Protein AF-A0A3D6B3W9-F1 (afdb_monomer_lite)

Se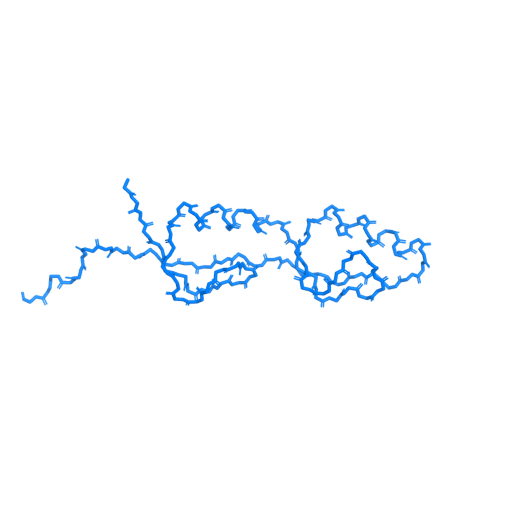quence (96 aa):
MMRKVEILNSGDTEFLQEELVDKMKFMDVNDAIFGKYYIEDAADSQKYEAGNIIGARELRSENESLERQGLKPMVAREARPATAKLVLQGITRAAL

Radius of gyration: 18.67 Å; chains: 1; bounding box: 36×25×63 Å

Foldseek 3Di:
DWWWWAFCFAFLFPDDHRDTGTPVVLVVRLVVLAQWKAFCFQFPDPPDHHGDIGHPVVLVVSQVVCVVVVTDRTDIGRGDRIDIGTDPDPCPDPDD

pLDDT: mean 81.23, std 10.26, range [44.94, 89.94]

Structure (mmCIF, N/CA/C/O backbone):
data_AF-A0A3D6B3W9-F1
#
_entry.id   AF-A0A3D6B3W9-F1
#
loop_
_atom_site.group_PDB
_atom_site.id
_atom_site.type_symbol
_atom_site.label_atom_id
_atom_site.label_alt_id
_atom_site.label_comp_id
_atom_site.label_asym_id
_atom_site.label_entity_id
_atom_site.label_seq_id
_atom_site.pdbx_PDB_ins_code
_atom_site.Cartn_x
_atom_site.Cartn_y
_atom_site.Cartn_z
_atom_site.occupancy
_atom_site.B_iso_or_equiv
_atom_site.auth_seq_id
_atom_site.auth_comp_id
_atom_site.auth_asym_id
_atom_site.auth_atom_id
_atom_site.pdbx_PDB_model_num
ATOM 1 N N . MET A 1 1 ? 19.205 6.432 -19.361 1.00 52.66 1 MET A N 1
ATOM 2 C CA . MET A 1 1 ? 18.445 5.684 -20.388 1.00 52.66 1 MET A CA 1
ATOM 3 C C . MET A 1 1 ? 17.150 5.203 -19.763 1.00 52.66 1 MET A C 1
ATOM 5 O O . MET A 1 1 ? 17.213 4.400 -18.838 1.00 52.66 1 MET A O 1
ATOM 9 N N . MET A 1 2 ? 16.013 5.736 -20.214 1.00 64.69 2 MET A N 1
ATOM 10 C CA . MET A 1 2 ? 14.692 5.316 -19.736 1.00 64.69 2 MET A CA 1
ATOM 11 C C . MET A 1 2 ? 14.414 3.882 -20.191 1.00 64.69 2 MET A C 1
ATOM 13 O O . MET A 1 2 ? 14.589 3.550 -21.362 1.00 64.69 2 MET A O 1
ATOM 17 N N . ARG A 1 3 ? 14.028 3.024 -19.247 1.00 73.75 3 ARG A N 1
ATOM 18 C CA . ARG A 1 3 ? 13.578 1.651 -19.496 1.00 73.75 3 ARG A CA 1
ATOM 19 C C . ARG A 1 3 ? 12.114 1.626 -19.091 1.00 73.75 3 ARG A C 1
ATOM 21 O O . ARG A 1 3 ? 11.828 1.869 -17.924 1.00 73.75 3 ARG A O 1
ATOM 28 N N . LYS A 1 4 ? 11.202 1.382 -20.029 1.00 83.69 4 LYS A N 1
ATOM 29 C CA . LYS A 1 4 ? 9.789 1.213 -19.690 1.00 83.69 4 LYS A CA 1
ATOM 30 C C . LYS A 1 4 ? 9.537 -0.188 -19.133 1.00 83.69 4 LYS A C 1
ATOM 32 O O . LYS A 1 4 ? 10.243 -1.144 -19.470 1.00 83.69 4 LYS A O 1
ATOM 37 N N . VAL A 1 5 ? 8.550 -0.292 -18.261 1.00 85.81 5 VAL A N 1
ATOM 38 C CA . VAL A 1 5 ? 8.044 -1.544 -17.712 1.00 85.81 5 VAL A CA 1
ATOM 39 C C . VAL A 1 5 ? 6.587 -1.702 -18.122 1.00 85.81 5 VAL A C 1
ATOM 41 O O . VAL A 1 5 ? 5.854 -0.722 -18.213 1.00 85.81 5 VAL A O 1
ATOM 44 N N . GLU A 1 6 ? 6.195 -2.931 -18.412 1.00 87.75 6 GLU A N 1
ATOM 45 C CA . GLU A 1 6 ? 4.810 -3.309 -18.672 1.00 87.75 6 GLU A CA 1
ATOM 46 C C . GLU A 1 6 ? 4.226 -3.887 -17.393 1.00 87.75 6 GLU A C 1
ATOM 48 O O . GLU A 1 6 ? 4.802 -4.805 -16.799 1.00 87.75 6 GLU A O 1
ATOM 53 N N . ILE A 1 7 ? 3.112 -3.321 -16.945 1.00 89.94 7 ILE A N 1
ATOM 54 C CA . ILE A 1 7 ? 2.438 -3.748 -15.724 1.00 89.94 7 ILE A CA 1
ATOM 55 C C . ILE A 1 7 ? 1.747 -5.088 -15.988 1.00 89.94 7 ILE A C 1
ATOM 57 O O . ILE A 1 7 ? 0.826 -5.182 -16.791 1.00 89.94 7 ILE A O 1
ATOM 61 N N . LEU A 1 8 ? 2.183 -6.141 -15.299 1.00 87.19 8 LEU A N 1
ATOM 62 C CA . LEU A 1 8 ? 1.546 -7.460 -15.357 1.00 87.19 8 LEU A CA 1
ATOM 63 C C . LEU A 1 8 ? 0.365 -7.546 -14.394 1.00 87.19 8 LEU A C 1
ATOM 65 O O . LEU A 1 8 ? -0.629 -8.203 -14.679 1.00 87.19 8 LEU A O 1
ATOM 69 N N . ASN A 1 9 ? 0.500 -6.917 -13.229 1.00 85.69 9 ASN A N 1
ATOM 70 C CA . ASN A 1 9 ? -0.532 -6.879 -12.210 1.00 85.69 9 ASN A CA 1
ATOM 71 C C . ASN A 1 9 ? -0.452 -5.544 -11.476 1.00 85.69 9 ASN A C 1
ATOM 73 O O . ASN A 1 9 ? 0.611 -5.172 -10.979 1.00 85.69 9 ASN A O 1
ATOM 77 N N . SER A 1 10 ? -1.567 -4.830 -11.423 1.00 81.44 10 SER A N 1
ATOM 78 C CA . SER A 1 10 ? -1.659 -3.508 -10.815 1.00 81.44 10 SER A CA 1
ATOM 79 C C . SER A 1 10 ? -1.777 -3.531 -9.290 1.00 81.44 10 SER A C 1
ATOM 81 O O . SER A 1 10 ? -1.490 -2.517 -8.658 1.00 81.44 10 SER A O 1
ATOM 83 N N . GLY A 1 11 ? -2.102 -4.669 -8.671 1.00 83.69 11 GLY A N 1
ATOM 84 C CA . GLY A 1 11 ? -2.247 -4.765 -7.216 1.00 83.69 11 GLY A CA 1
ATOM 85 C C . GLY A 1 11 ? -3.244 -3.739 -6.668 1.00 83.69 11 GLY A C 1
ATOM 86 O O . GLY A 1 11 ? -4.319 -3.563 -7.236 1.00 83.69 11 GLY A O 1
ATOM 87 N N . ASP A 1 12 ? -2.864 -3.053 -5.588 1.00 81.31 12 ASP A N 1
ATOM 88 C CA . ASP A 1 12 ? -3.621 -1.936 -4.997 1.00 81.31 12 ASP A CA 1
ATOM 89 C C . ASP A 1 12 ? -3.107 -0.558 -5.478 1.00 81.31 12 ASP A C 1
ATOM 91 O O . ASP A 1 12 ? -3.312 0.461 -4.821 1.00 81.31 12 ASP A O 1
ATOM 95 N N . THR A 1 13 ? -2.382 -0.512 -6.600 1.00 81.31 13 THR A N 1
ATOM 96 C CA . THR A 1 13 ? -1.821 0.730 -7.160 1.00 81.31 13 THR A CA 1
ATOM 97 C C . THR A 1 13 ? -2.724 1.334 -8.240 1.00 81.31 13 THR A C 1
ATOM 99 O O . THR A 1 13 ? -3.624 0.677 -8.754 1.00 81.31 13 THR A O 1
ATOM 102 N N . GLU A 1 14 ? -2.448 2.577 -8.639 1.00 81.50 14 GLU A N 1
ATOM 103 C CA . GLU A 1 14 ? -3.208 3.301 -9.674 1.00 81.50 14 GLU A CA 1
ATOM 104 C C . GLU A 1 14 ? -2.960 2.806 -11.113 1.00 81.50 14 GLU A C 1
ATOM 106 O O . GLU A 1 14 ? -3.526 3.350 -12.060 1.00 81.50 14 GLU A O 1
ATOM 111 N N . PHE A 1 15 ? -2.090 1.812 -11.314 1.00 86.62 15 PHE A N 1
ATOM 112 C CA . PHE A 1 15 ? -1.748 1.339 -12.652 1.00 86.62 15 PHE A CA 1
ATOM 113 C C . PHE A 1 15 ? -2.861 0.500 -13.288 1.00 86.62 15 PHE A C 1
ATOM 115 O O . PHE A 1 15 ? -3.605 -0.204 -12.606 1.00 86.62 15 PHE A O 1
ATOM 122 N N . LEU A 1 16 ? -2.925 0.505 -14.621 1.00 85.00 16 LEU A N 1
ATOM 123 C CA . LEU A 1 16 ? -3.731 -0.454 -15.374 1.00 85.00 16 LEU A CA 1
ATOM 124 C C . LEU A 1 16 ? -2.890 -1.664 -15.790 1.00 85.00 16 LEU A C 1
ATOM 126 O O . LEU A 1 16 ? -1.682 -1.569 -16.013 1.00 85.00 16 LEU A O 1
ATOM 130 N N . GLN A 1 17 ? -3.545 -2.818 -15.908 1.00 83.69 17 GLN A N 1
ATOM 131 C CA . GLN A 1 17 ? -2.913 -4.011 -16.464 1.00 83.69 17 GLN A CA 1
ATOM 132 C C . GLN A 1 17 ? -2.496 -3.750 -17.920 1.00 83.69 17 GL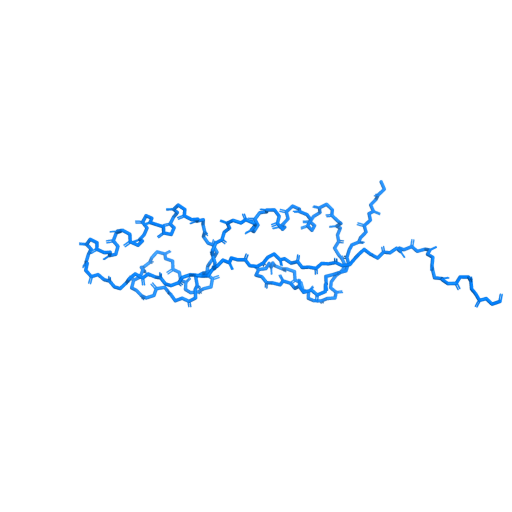N A C 1
ATOM 134 O O . GLN A 1 17 ? -3.225 -3.092 -18.658 1.00 83.69 17 GLN A O 1
ATOM 139 N N . GLU A 1 18 ? -1.329 -4.259 -18.319 1.00 84.62 18 GLU A N 1
ATOM 140 C CA . GLU A 1 18 ? -0.729 -4.085 -19.654 1.00 84.62 18 GLU A CA 1
ATOM 141 C C . GLU A 1 18 ? -0.336 -2.631 -19.985 1.00 84.62 18 GLU A C 1
ATOM 143 O O . GLU A 1 18 ? 0.066 -2.319 -21.108 1.00 84.62 18 GLU A O 1
ATOM 148 N N . GLU A 1 19 ? -0.381 -1.726 -19.002 1.00 86.31 19 GLU A N 1
ATOM 149 C CA . GLU A 1 19 ? 0.077 -0.353 -19.178 1.00 86.31 19 GLU A CA 1
ATOM 150 C C . GLU A 1 19 ? 1.611 -0.279 -19.250 1.00 86.31 19 GLU A C 1
ATOM 152 O O . GLU A 1 19 ? 2.338 -0.953 -18.516 1.00 86.31 19 GLU A O 1
ATOM 157 N N . LEU A 1 20 ? 2.120 0.580 -20.137 1.00 86.94 20 LEU A N 1
ATOM 158 C CA . LEU A 1 20 ? 3.548 0.815 -20.343 1.00 86.94 20 LEU A CA 1
ATOM 159 C C . LEU A 1 20 ? 3.997 2.081 -19.606 1.00 86.94 20 LEU A C 1
ATOM 161 O O . LEU A 1 20 ? 3.874 3.201 -20.111 1.00 86.94 20 LEU A O 1
ATOM 165 N N . VAL A 1 21 ? 4.586 1.887 -18.430 1.00 88.06 21 VAL A N 1
ATOM 166 C CA . VAL A 1 21 ? 4.996 2.955 -17.509 1.00 88.06 21 VAL A CA 1
ATOM 167 C C . VAL A 1 21 ? 6.518 3.081 -17.484 1.00 88.06 21 VAL A C 1
ATOM 169 O O . VAL A 1 21 ? 7.252 2.141 -17.786 1.00 88.06 21 VAL A O 1
ATOM 172 N N . ASP A 1 22 ? 7.039 4.260 -17.148 1.00 89.06 22 ASP A N 1
ATOM 173 C CA . ASP A 1 22 ? 8.473 4.410 -16.903 1.00 89.06 22 ASP A CA 1
ATOM 174 C C . ASP A 1 22 ? 8.905 3.653 -15.635 1.00 89.06 22 ASP A C 1
ATOM 176 O O . ASP A 1 22 ? 8.224 3.708 -14.611 1.00 89.06 22 ASP A O 1
ATOM 180 N N . LYS A 1 23 ? 10.059 2.974 -15.677 1.00 85.69 23 LYS A N 1
ATOM 181 C CA . LYS A 1 23 ? 10.583 2.215 -14.533 1.00 85.69 23 LYS A CA 1
ATOM 182 C C . LYS A 1 23 ? 10.762 3.067 -13.276 1.00 85.69 23 LYS A C 1
ATOM 184 O O . LYS A 1 23 ? 10.507 2.552 -12.193 1.00 85.69 23 LYS A O 1
ATOM 189 N N . MET A 1 24 ? 11.217 4.320 -13.390 1.00 87.50 24 MET A N 1
ATOM 190 C CA . MET A 1 24 ? 11.376 5.190 -12.217 1.00 87.50 24 MET A CA 1
ATOM 191 C C . MET A 1 24 ? 10.021 5.506 -11.596 1.00 87.50 24 MET A C 1
ATOM 193 O O . MET A 1 24 ? 9.866 5.349 -10.392 1.00 87.50 24 MET A O 1
ATOM 197 N N . LYS A 1 25 ? 9.029 5.867 -12.418 1.00 87.94 25 LYS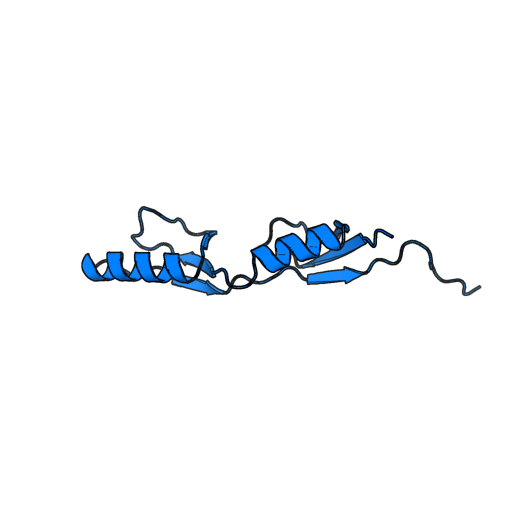 A N 1
ATOM 198 C CA . LYS A 1 25 ? 7.670 6.146 -11.935 1.00 8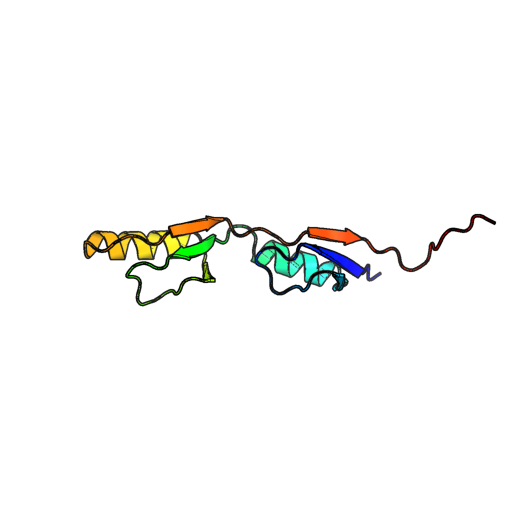7.94 25 LYS A CA 1
ATOM 199 C C . LYS A 1 25 ? 7.027 4.904 -11.315 1.00 87.94 25 LYS A C 1
ATOM 201 O O . LYS A 1 25 ? 6.409 4.999 -10.265 1.00 87.94 25 LYS A O 1
ATOM 206 N N . PHE A 1 26 ? 7.207 3.740 -11.939 1.00 88.62 26 PHE A N 1
ATOM 207 C CA . PHE A 1 26 ? 6.748 2.471 -11.384 1.00 88.62 26 PHE A CA 1
ATOM 208 C C . PHE A 1 26 ? 7.371 2.196 -10.014 1.00 88.62 26 PHE A C 1
ATOM 210 O O . PHE A 1 26 ? 6.652 1.872 -9.080 1.00 88.62 26 PHE A O 1
ATOM 217 N N . MET A 1 27 ? 8.693 2.352 -9.887 1.00 87.69 27 MET A N 1
ATOM 218 C CA . MET A 1 27 ? 9.395 2.151 -8.619 1.00 87.69 27 MET A CA 1
ATOM 219 C C . MET A 1 27 ? 8.913 3.113 -7.531 1.00 87.69 27 MET A C 1
ATOM 221 O O . MET A 1 27 ? 8.669 2.659 -6.422 1.00 87.69 27 MET A O 1
ATOM 225 N N . ASP A 1 28 ? 8.732 4.392 -7.857 1.00 89.44 28 ASP A N 1
ATOM 226 C CA . ASP A 1 28 ? 8.274 5.426 -6.921 1.00 89.44 28 ASP A CA 1
ATOM 227 C C . ASP A 1 28 ? 6.869 5.129 -6.370 1.00 89.44 28 ASP A C 1
ATOM 229 O O . ASP A 1 28 ? 6.660 5.099 -5.160 1.00 89.44 28 ASP A O 1
ATOM 233 N N . VAL A 1 29 ? 5.921 4.784 -7.251 1.00 86.88 29 VAL A N 1
ATOM 234 C CA . VAL A 1 29 ? 4.555 4.408 -6.846 1.00 86.88 29 VAL A CA 1
ATOM 235 C C . VAL A 1 29 ? 4.557 3.128 -6.010 1.00 86.88 29 VAL A C 1
ATOM 237 O O . VAL A 1 29 ? 3.817 3.026 -5.032 1.00 86.88 29 VAL A O 1
ATOM 240 N N . ASN A 1 30 ? 5.392 2.150 -6.368 1.00 87.75 30 ASN A N 1
ATOM 241 C CA . ASN A 1 30 ? 5.456 0.892 -5.633 1.00 87.75 30 ASN A CA 1
ATOM 242 C C . ASN A 1 30 ? 6.040 1.071 -4.231 1.00 87.75 30 ASN A C 1
ATOM 244 O O . ASN A 1 30 ? 5.526 0.496 -3.275 1.00 87.75 30 ASN A O 1
ATOM 248 N N . ASP A 1 31 ? 7.084 1.889 -4.110 1.00 87.19 31 ASP A N 1
ATOM 249 C CA . ASP A 1 31 ? 7.686 2.256 -2.829 1.00 87.19 31 ASP A CA 1
ATOM 250 C C . ASP A 1 31 ? 6.690 3.043 -1.963 1.00 87.19 31 ASP A C 1
ATOM 252 O O . ASP A 1 31 ? 6.523 2.752 -0.783 1.00 87.19 31 ASP A O 1
ATOM 256 N N . ALA A 1 32 ? 5.911 3.943 -2.573 1.00 85.06 32 ALA A N 1
ATOM 257 C CA . ALA A 1 32 ? 4.865 4.691 -1.881 1.00 85.06 32 ALA A CA 1
ATOM 258 C C . ALA A 1 32 ? 3.705 3.814 -1.373 1.00 85.06 32 ALA A C 1
ATOM 260 O O . ALA A 1 32 ? 3.000 4.219 -0.446 1.00 85.06 32 ALA A O 1
ATOM 261 N N . ILE A 1 33 ? 3.458 2.656 -1.986 1.00 84.81 33 ILE A N 1
ATOM 262 C CA . ILE A 1 33 ? 2.443 1.676 -1.561 1.00 84.81 33 ILE A CA 1
ATOM 263 C C . ILE A 1 33 ? 3.024 0.702 -0.526 1.00 84.81 33 ILE A C 1
ATOM 265 O O . ILE A 1 33 ? 2.293 0.165 0.309 1.00 84.81 33 ILE A O 1
ATOM 269 N N . PHE A 1 34 ? 4.341 0.503 -0.540 1.00 82.50 34 PHE A N 1
ATOM 270 C CA . PHE A 1 34 ? 5.025 -0.409 0.357 1.00 82.50 34 PHE A CA 1
ATOM 271 C C . PHE A 1 34 ? 4.836 0.002 1.827 1.00 82.50 34 PHE A C 1
ATOM 273 O O . PHE A 1 34 ? 5.083 1.138 2.227 1.00 82.50 34 PHE A O 1
ATOM 280 N N . GLY A 1 35 ? 4.367 -0.935 2.656 1.00 79.88 35 GLY A N 1
ATOM 281 C CA . GLY A 1 35 ? 4.112 -0.696 4.082 1.00 79.88 35 GLY A CA 1
ATOM 282 C C . GLY A 1 35 ? 2.803 0.040 4.401 1.00 79.88 35 GLY A C 1
ATOM 283 O O . GLY A 1 35 ? 2.563 0.370 5.569 1.00 79.88 35 GLY A O 1
ATOM 284 N N . LYS A 1 36 ? 1.948 0.286 3.401 1.00 87.31 36 LYS A N 1
ATOM 285 C CA . LYS A 1 36 ? 0.570 0.742 3.615 1.00 87.31 36 LYS A CA 1
ATOM 286 C C . LYS A 1 36 ? -0.407 -0.432 3.702 1.00 87.31 36 LYS A C 1
ATOM 288 O O . LYS A 1 36 ? -0.098 -1.563 3.335 1.00 87.31 36 LYS A O 1
ATOM 293 N N . TYR A 1 37 ? -1.596 -0.141 4.209 1.00 86.56 37 TYR A N 1
ATOM 294 C CA . TYR A 1 37 ? -2.681 -1.086 4.421 1.00 86.56 37 TYR A CA 1
ATOM 295 C C . TYR A 1 37 ?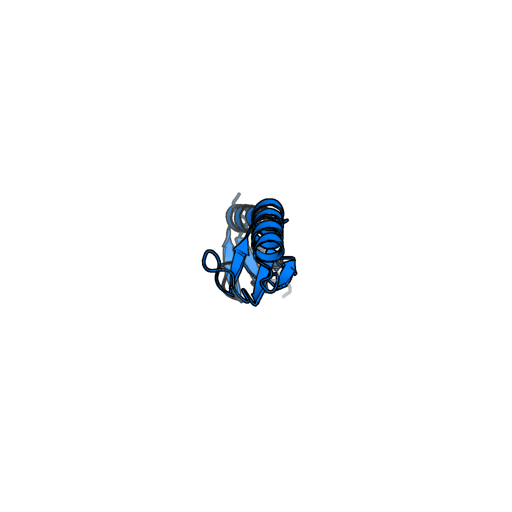 -3.905 -0.629 3.642 1.00 86.56 37 TYR A C 1
ATOM 297 O O . TYR A 1 37 ? -4.262 0.547 3.674 1.00 86.56 37 TYR A O 1
ATOM 305 N N . TYR A 1 38 ? -4.534 -1.565 2.947 1.00 86.31 38 TYR A N 1
ATOM 306 C CA . TYR A 1 38 ? -5.789 -1.369 2.242 1.00 86.31 38 TYR A CA 1
ATOM 307 C C . TYR A 1 38 ? -6.947 -1.737 3.169 1.00 86.31 38 TYR A C 1
ATOM 309 O O . TYR A 1 38 ? -6.993 -2.855 3.685 1.00 86.31 38 TYR A O 1
ATOM 317 N N . ILE A 1 39 ? -7.869 -0.805 3.394 1.00 87.38 39 ILE A N 1
ATOM 318 C CA . ILE A 1 39 ? -9.038 -1.023 4.251 1.00 87.38 39 ILE A CA 1
ATOM 319 C C . ILE A 1 39 ? -10.056 -1.865 3.480 1.00 87.38 39 ILE A C 1
ATOM 321 O O . ILE A 1 39 ? -10.613 -1.404 2.486 1.00 87.38 39 ILE A O 1
ATOM 325 N N . GLU A 1 40 ? -10.295 -3.097 3.930 1.00 84.81 40 GLU A N 1
ATOM 326 C CA . GLU A 1 40 ? -11.331 -3.967 3.361 1.00 84.81 40 GLU A CA 1
ATOM 327 C C . GLU A 1 40 ? -12.706 -3.615 3.924 1.00 84.81 40 GLU A C 1
ATOM 329 O O . GLU A 1 40 ? -13.682 -3.579 3.180 1.00 84.81 40 GLU A O 1
ATOM 334 N N . ASP A 1 41 ? -12.769 -3.311 5.222 1.00 82.94 41 ASP A N 1
ATOM 335 C CA . ASP A 1 41 ? -14.005 -2.947 5.903 1.00 82.94 41 ASP A CA 1
ATOM 336 C C . ASP A 1 41 ? -13.739 -1.825 6.909 1.00 82.94 41 ASP A C 1
ATOM 338 O O . ASP A 1 41 ? -12.970 -1.988 7.859 1.00 82.94 41 ASP A O 1
ATOM 342 N N . ALA A 1 42 ? -14.361 -0.668 6.678 1.00 76.88 42 ALA A N 1
ATOM 343 C CA . ALA A 1 42 ? -14.246 0.500 7.549 1.00 76.88 42 ALA A CA 1
ATOM 344 C C . ALA A 1 42 ? -15.089 0.391 8.834 1.00 76.88 42 ALA A C 1
ATOM 346 O O . ALA A 1 42 ? -14.913 1.209 9.738 1.00 76.88 42 ALA A O 1
ATOM 347 N N . ALA A 1 43 ? -15.969 -0.613 8.934 1.00 80.38 43 ALA A N 1
ATOM 348 C CA . ALA A 1 43 ? -16.913 -0.808 10.027 1.00 80.38 43 ALA A CA 1
ATOM 349 C C . ALA A 1 43 ? -17.641 0.495 10.429 1.00 80.38 43 ALA A C 1
ATOM 351 O O . ALA A 1 43 ? -18.483 0.983 9.679 1.00 80.38 43 ALA A O 1
ATOM 352 N N . ASP A 1 44 ? -17.311 1.050 11.600 1.00 74.44 44 ASP A N 1
ATOM 353 C CA . ASP A 1 44 ? -17.908 2.262 12.181 1.00 74.44 44 ASP A CA 1
ATOM 354 C C . ASP A 1 44 ? -16.954 3.482 12.165 1.00 74.44 44 ASP A C 1
ATOM 356 O O . ASP A 1 44 ? -17.224 4.500 12.808 1.00 74.44 44 ASP A O 1
ATOM 360 N N . SER A 1 45 ? -15.823 3.422 11.446 1.00 72.00 45 SER A N 1
ATOM 361 C CA . SER A 1 45 ? -14.975 4.609 11.255 1.00 72.00 45 SER A CA 1
ATOM 362 C C . SER A 1 45 ? -15.694 5.634 10.376 1.00 72.00 45 SER A C 1
ATOM 364 O O . SER A 1 45 ? -16.066 5.356 9.241 1.00 72.00 45 SER A O 1
ATOM 366 N N . GLN A 1 46 ? -15.861 6.858 10.886 1.00 72.88 46 GLN A N 1
ATOM 367 C CA . GLN A 1 46 ? -16.359 7.996 10.098 1.00 72.88 46 GLN A CA 1
ATOM 368 C C . GLN A 1 46 ? -15.269 8.680 9.269 1.00 72.88 46 GLN A C 1
ATOM 370 O O . GLN A 1 46 ? -15.574 9.532 8.436 1.00 72.88 46 GLN A O 1
ATOM 375 N N . LYS A 1 47 ? -13.998 8.379 9.545 1.00 76.81 47 LYS A N 1
ATOM 376 C CA . LYS A 1 47 ? -12.870 9.108 8.968 1.00 76.81 47 LYS A CA 1
ATOM 377 C C . LYS A 1 47 ? -12.290 8.413 7.742 1.00 76.81 47 LYS A C 1
ATOM 379 O O . LYS A 1 47 ? -11.728 9.092 6.886 1.00 76.81 47 LYS A O 1
ATOM 384 N N . TYR A 1 48 ? -12.415 7.092 7.673 1.00 80.31 48 TYR A N 1
ATOM 385 C CA . TYR A 1 48 ? -11.878 6.284 6.590 1.00 80.31 48 TYR A CA 1
ATOM 386 C C . TYR A 1 48 ? -12.964 5.383 6.018 1.00 80.31 48 TYR A C 1
ATOM 388 O O . TYR A 1 48 ? -13.773 4.834 6.758 1.00 80.31 48 TYR A O 1
ATOM 396 N N . GLU A 1 49 ? -12.956 5.213 4.701 1.00 79.75 49 GLU A N 1
ATOM 397 C CA . GLU A 1 49 ? -13.907 4.358 3.992 1.00 79.75 49 GLU A CA 1
ATOM 398 C C . GLU A 1 49 ? -13.217 3.094 3.460 1.00 79.75 49 GLU A C 1
ATOM 400 O O . GLU A 1 49 ? -11.995 3.055 3.261 1.00 79.75 49 GLU A O 1
ATOM 405 N N . ALA A 1 50 ? -14.009 2.047 3.211 1.00 82.19 50 ALA A N 1
ATOM 406 C CA . ALA A 1 50 ? -13.523 0.837 2.558 1.00 82.19 50 ALA A CA 1
ATOM 407 C C . ALA A 1 50 ? -12.933 1.192 1.183 1.00 82.19 50 ALA A C 1
ATOM 409 O O . ALA A 1 50 ? -13.544 1.906 0.389 1.00 82.19 50 ALA A O 1
ATOM 410 N N . GLY A 1 51 ? -11.720 0.715 0.914 1.00 82.19 51 GLY A N 1
ATOM 411 C CA . GLY A 1 51 ? -10.961 1.044 -0.289 1.00 82.19 51 GLY A CA 1
ATOM 412 C C . GLY A 1 51 ? -9.905 2.132 -0.125 1.00 82.19 51 GLY A C 1
ATOM 413 O O . GLY A 1 51 ? -9.130 2.371 -1.050 1.00 82.19 51 GLY A O 1
ATOM 414 N N . ASN A 1 52 ? -9.824 2.788 1.034 1.00 83.00 52 ASN A N 1
ATOM 415 C CA . ASN A 1 52 ? -8.726 3.708 1.313 1.00 83.00 52 ASN A CA 1
ATOM 416 C C . ASN A 1 52 ? -7.436 2.957 1.667 1.00 83.00 52 ASN A C 1
ATOM 418 O O . ASN A 1 52 ? -7.452 1.889 2.282 1.00 83.00 52 ASN A O 1
ATOM 422 N N . ILE A 1 53 ? -6.304 3.554 1.293 1.00 85.12 53 ILE A N 1
ATOM 423 C CA . ILE A 1 53 ? -4.971 3.051 1.614 1.00 85.12 53 ILE A CA 1
ATOM 424 C C . ILE A 1 53 ? -4.367 3.954 2.688 1.00 85.12 53 ILE A C 1
ATOM 426 O O . ILE A 1 53 ? -4.089 5.126 2.433 1.00 85.12 53 ILE A O 1
ATOM 430 N N . ILE A 1 54 ? -4.137 3.404 3.877 1.00 86.25 54 ILE A N 1
ATOM 431 C CA . ILE A 1 54 ? -3.629 4.142 5.038 1.00 86.25 54 ILE A CA 1
ATOM 432 C C . ILE A 1 54 ? -2.337 3.535 5.577 1.00 86.25 54 ILE A C 1
ATOM 434 O O . ILE A 1 54 ? -2.028 2.363 5.368 1.00 86.25 54 ILE A O 1
ATOM 438 N N . GLY A 1 55 ? -1.545 4.338 6.283 1.00 88.06 55 GLY A N 1
ATOM 439 C CA . GLY A 1 55 ? -0.350 3.836 6.959 1.00 88.06 55 GLY A CA 1
ATOM 440 C C . GLY A 1 55 ? -0.689 3.021 8.212 1.00 88.06 55 GLY A C 1
ATOM 441 O O . GLY A 1 55 ? -1.703 3.256 8.869 1.00 88.06 55 GLY A O 1
ATOM 442 N N . ALA A 1 56 ? 0.224 2.135 8.624 1.00 85.69 56 ALA A N 1
ATOM 443 C CA . ALA A 1 56 ? 0.079 1.330 9.847 1.00 85.69 56 ALA A CA 1
ATOM 444 C C . ALA A 1 56 ? -0.211 2.169 11.110 1.00 85.69 56 ALA A C 1
ATOM 446 O O . ALA A 1 56 ? -0.914 1.737 12.024 1.00 85.69 56 ALA A O 1
ATOM 447 N N . ARG A 1 57 ? 0.354 3.382 11.172 1.00 86.31 57 ARG A N 1
ATOM 448 C CA . ARG A 1 57 ? 0.195 4.298 12.307 1.00 86.31 57 ARG A CA 1
ATOM 449 C C . ARG A 1 57 ? -1.221 4.857 12.404 1.00 86.31 57 ARG A C 1
ATOM 451 O O . ARG A 1 57 ? -1.776 4.888 13.498 1.00 86.31 57 ARG A O 1
ATOM 458 N N . GLU A 1 58 ? -1.776 5.301 11.280 1.00 85.69 58 GLU A N 1
ATOM 459 C CA . GLU A 1 58 ? -3.148 5.812 11.227 1.00 85.69 58 GLU A CA 1
ATOM 460 C C . GLU A 1 58 ? -4.135 4.696 11.538 1.00 85.69 58 GLU A C 1
ATOM 462 O O . GLU A 1 58 ? -5.019 4.890 12.369 1.00 85.69 58 GLU A O 1
ATOM 467 N N . LEU A 1 59 ? -3.893 3.501 10.984 1.00 86.06 59 LEU A N 1
ATOM 468 C CA . LEU A 1 59 ? -4.732 2.340 11.241 1.00 86.06 59 LEU A CA 1
ATOM 469 C C . LEU A 1 59 ? -4.835 2.011 12.731 1.00 86.06 59 LEU A C 1
ATOM 471 O O . LEU A 1 59 ? -5.924 1.838 13.273 1.00 86.06 59 LEU A O 1
ATOM 475 N N . ARG A 1 60 ? -3.688 1.963 13.412 1.00 85.81 60 ARG A N 1
ATOM 476 C CA . ARG A 1 60 ? -3.649 1.684 14.848 1.00 85.81 60 ARG A CA 1
ATOM 477 C C . ARG A 1 60 ? -4.338 2.781 15.656 1.00 85.81 60 ARG A C 1
ATOM 479 O O . ARG A 1 60 ? -5.074 2.467 16.583 1.00 85.81 60 ARG A O 1
ATOM 486 N N . SER A 1 61 ? -4.093 4.046 15.316 1.00 87.25 61 SER A N 1
ATOM 487 C CA . SER A 1 61 ? -4.661 5.176 16.055 1.00 87.25 61 SER A CA 1
ATOM 488 C C . SER A 1 61 ? -6.183 5.231 15.944 1.00 87.25 61 SER A C 1
ATOM 490 O O . SER A 1 61 ? -6.841 5.583 16.921 1.00 87.25 61 SER A O 1
ATOM 492 N N . GLU A 1 62 ? -6.733 4.897 14.776 1.00 85.25 62 GLU A N 1
ATOM 493 C CA . GLU A 1 62 ? -8.180 4.858 14.582 1.00 85.25 62 GLU A CA 1
ATOM 494 C C . GLU A 1 62 ? -8.802 3.646 15.275 1.00 85.25 62 GLU A C 1
ATOM 496 O O . GLU A 1 62 ? -9.781 3.801 15.999 1.00 85.25 62 GLU A O 1
ATOM 501 N N . ASN A 1 63 ? -8.186 2.464 15.164 1.00 87.56 63 ASN A N 1
ATOM 502 C CA . ASN A 1 63 ? -8.661 1.276 15.877 1.00 87.56 63 ASN A CA 1
ATOM 503 C C . ASN A 1 63 ? -8.686 1.474 17.395 1.00 87.56 63 ASN A C 1
ATOM 505 O O . ASN A 1 63 ? -9.645 1.071 18.045 1.00 87.56 63 ASN A O 1
ATOM 509 N N . GLU A 1 64 ? -7.688 2.152 17.961 1.00 87.44 64 GLU A N 1
ATOM 510 C CA . GLU A 1 64 ? -7.683 2.485 19.387 1.00 87.44 64 GLU A CA 1
ATOM 511 C C . GLU A 1 64 ? -8.795 3.484 19.760 1.00 87.44 64 GLU A C 1
ATOM 513 O O . GLU A 1 64 ? -9.383 3.400 20.838 1.00 87.44 64 GLU A O 1
ATOM 518 N N . SER A 1 65 ? -9.111 4.432 18.871 1.00 86.81 65 SER A N 1
ATOM 519 C CA . SER A 1 65 ? -10.218 5.374 19.063 1.00 86.81 65 SER A CA 1
ATOM 520 C C . SER A 1 65 ? -11.576 4.665 19.021 1.00 86.81 65 SER A C 1
ATOM 522 O O . SER A 1 65 ? -12.415 4.906 19.889 1.00 86.81 65 SER A O 1
ATOM 524 N N . LEU A 1 66 ? -11.770 3.755 18.060 1.00 86.19 66 LEU A N 1
ATOM 525 C CA . LEU A 1 66 ? -12.974 2.930 17.927 1.00 86.19 66 LEU A CA 1
ATOM 526 C C . LEU A 1 66 ? -13.158 2.014 19.138 1.00 86.19 66 LEU A C 1
ATOM 528 O O . LEU A 1 66 ? -14.249 1.961 19.702 1.00 86.19 66 LEU A O 1
ATOM 532 N N . GLU A 1 67 ? -12.083 1.373 19.603 1.00 86.31 67 GLU A N 1
ATOM 533 C CA . GLU A 1 67 ? -12.109 0.523 20.796 1.00 86.31 67 GLU A CA 1
ATOM 534 C C . GLU A 1 67 ? -12.482 1.330 22.052 1.00 86.31 67 GLU A C 1
ATOM 536 O O . GLU A 1 67 ? -13.328 0.897 22.836 1.00 86.31 67 GLU A O 1
ATOM 541 N N . ARG A 1 68 ? -11.955 2.557 22.203 1.00 86.00 68 ARG A N 1
ATOM 542 C CA . ARG A 1 68 ? -12.348 3.482 23.286 1.00 86.00 68 ARG A CA 1
ATOM 543 C C . ARG A 1 68 ? -13.817 3.901 23.229 1.00 86.00 68 ARG A C 1
ATOM 545 O O . ARG A 1 68 ? -14.399 4.201 24.269 1.00 86.00 68 ARG A O 1
ATOM 552 N N . GLN A 1 69 ? -14.405 3.944 22.038 1.00 84.56 69 GLN A N 1
ATOM 553 C CA . GLN A 1 69 ? -15.823 4.247 21.830 1.00 84.56 69 GLN A CA 1
ATOM 554 C C . GLN A 1 69 ? -16.715 2.994 21.906 1.00 84.56 69 GLN A C 1
ATOM 556 O O . GLN A 1 69 ? -17.937 3.120 21.873 1.00 84.56 69 GLN A O 1
ATOM 561 N N . GLY A 1 70 ? -16.131 1.796 22.041 1.00 81.62 70 GLY A N 1
ATOM 562 C CA . GLY A 1 70 ? -16.857 0.522 22.044 1.00 81.62 70 GLY A CA 1
ATOM 563 C C . GLY A 1 70 ? -17.402 0.111 20.670 1.00 81.62 70 GLY A C 1
ATOM 564 O O . GLY A 1 70 ? -18.326 -0.698 20.598 1.00 81.62 70 GLY A O 1
ATOM 565 N N . LEU A 1 71 ? -16.859 0.682 19.594 1.00 85.12 71 LEU A N 1
ATOM 566 C CA . LEU A 1 71 ? -17.232 0.403 18.208 1.00 85.12 71 LEU A CA 1
ATOM 567 C C . LEU A 1 71 ? -16.395 -0.748 17.635 1.00 85.12 71 LEU A C 1
ATOM 569 O O . LEU A 1 71 ? -15.373 -1.148 18.198 1.00 85.12 71 LEU A O 1
ATOM 573 N N . LYS A 1 72 ? -16.829 -1.299 16.497 1.00 83.38 72 LYS A N 1
ATOM 574 C CA . LYS A 1 72 ? -16.078 -2.361 15.820 1.00 83.38 72 LYS A CA 1
ATOM 575 C C . LYS A 1 72 ? -14.808 -1.784 15.177 1.00 83.38 72 LYS A C 1
ATOM 577 O O . LYS A 1 72 ? -14.913 -0.791 14.458 1.00 83.38 72 LYS A O 1
ATOM 582 N N . PRO A 1 73 ? -13.630 -2.395 15.401 1.00 80.62 73 PRO A N 1
ATOM 583 C CA . PRO A 1 73 ? -12.397 -1.971 14.746 1.00 80.62 73 PRO A CA 1
ATOM 584 C C . PRO A 1 73 ? -12.464 -2.252 13.242 1.00 80.62 73 PRO A C 1
ATOM 586 O O . PRO A 1 73 ? -13.136 -3.191 12.809 1.00 80.62 73 PRO A O 1
ATOM 589 N N . MET A 1 74 ? -11.738 -1.463 12.452 1.00 84.56 74 MET A N 1
ATOM 590 C CA . MET A 1 74 ? -11.698 -1.633 11.001 1.00 84.56 74 MET A CA 1
ATOM 591 C C . MET A 1 74 ? -10.796 -2.802 10.595 1.00 84.56 74 MET A C 1
ATOM 593 O O . MET A 1 74 ? -9.762 -3.071 11.223 1.00 84.56 74 MET A O 1
ATOM 597 N N . VAL A 1 75 ? -11.183 -3.481 9.517 1.00 84.94 75 VAL A N 1
ATOM 598 C CA . VAL A 1 75 ? -10.434 -4.590 8.923 1.00 84.94 75 VAL A CA 1
ATOM 599 C C . VAL A 1 75 ? -9.629 -4.052 7.752 1.00 84.94 75 VAL A C 1
ATOM 601 O O . VAL A 1 75 ? -10.178 -3.516 6.789 1.00 84.94 75 VAL A O 1
ATOM 604 N N . ALA A 1 76 ? -8.313 -4.216 7.817 1.00 88.19 76 ALA A N 1
ATOM 605 C CA . ALA A 1 76 ? -7.431 -3.880 6.714 1.00 88.19 76 ALA A CA 1
ATOM 606 C C . ALA A 1 76 ? -6.456 -5.015 6.428 1.00 88.19 76 ALA A C 1
ATOM 608 O O . ALA A 1 76 ? -6.018 -5.731 7.331 1.00 88.19 76 ALA A O 1
ATOM 609 N N . ARG A 1 77 ? -6.074 -5.112 5.160 1.00 87.00 77 ARG A N 1
ATOM 610 C CA . ARG A 1 77 ? -5.047 -6.018 4.651 1.00 87.00 77 ARG A CA 1
ATOM 611 C C . ARG A 1 77 ? -3.794 -5.240 4.273 1.00 87.00 77 ARG A C 1
ATOM 613 O O . ARG A 1 77 ? -3.853 -4.040 4.018 1.00 87.00 77 ARG A O 1
ATOM 620 N N . GLU A 1 78 ? -2.660 -5.919 4.185 1.00 84.44 78 GLU A N 1
ATOM 621 C CA . GLU A 1 78 ? -1.441 -5.319 3.632 1.00 84.44 78 GLU A CA 1
ATOM 622 C C . GLU A 1 78 ? -1.647 -4.964 2.153 1.00 84.44 78 GLU A C 1
ATOM 624 O O . GLU A 1 78 ? -2.143 -5.788 1.375 1.00 84.44 78 GLU A O 1
ATOM 629 N N . ALA A 1 79 ? -1.281 -3.738 1.768 1.00 85.81 79 ALA A N 1
ATOM 630 C CA . ALA A 1 79 ? -1.390 -3.292 0.385 1.00 85.81 79 ALA A CA 1
ATOM 631 C C . ALA A 1 79 ? -0.397 -4.065 -0.490 1.00 85.81 79 ALA A C 1
ATOM 633 O O . ALA A 1 79 ? 0.783 -4.205 -0.150 1.00 85.81 79 ALA A O 1
ATOM 634 N N . ARG A 1 80 ? -0.873 -4.581 -1.625 1.00 85.12 80 ARG A N 1
ATOM 635 C CA . ARG A 1 80 ? -0.040 -5.361 -2.536 1.00 85.12 80 ARG A CA 1
ATOM 636 C C . ARG A 1 80 ? 0.594 -4.451 -3.587 1.00 85.12 80 ARG A C 1
ATOM 638 O O . ARG A 1 80 ? -0.137 -3.793 -4.334 1.00 85.12 80 ARG A O 1
ATOM 645 N N . PRO A 1 81 ? 1.936 -4.443 -3.688 1.00 85.31 81 PRO A N 1
ATOM 646 C CA . PRO A 1 81 ? 2.629 -3.689 -4.719 1.00 85.31 81 PRO A CA 1
ATOM 647 C C . PRO A 1 81 ? 2.277 -4.203 -6.120 1.00 85.31 81 PRO A C 1
ATOM 649 O O . PRO A 1 81 ? 1.993 -5.388 -6.319 1.00 85.31 81 PRO A O 1
ATOM 652 N N . ALA A 1 82 ? 2.364 -3.320 -7.110 1.00 87.81 82 ALA A N 1
ATOM 653 C CA . ALA A 1 82 ? 2.243 -3.700 -8.507 1.00 87.81 82 ALA A CA 1
ATOM 654 C C . ALA A 1 82 ? 3.448 -4.539 -8.952 1.00 87.81 82 ALA A C 1
ATOM 656 O O . ALA A 1 82 ? 4.581 -4.362 -8.492 1.00 87.81 82 ALA A O 1
ATOM 657 N N . THR A 1 83 ? 3.200 -5.453 -9.887 1.00 88.25 83 THR A N 1
ATOM 658 C CA . THR A 1 83 ? 4.216 -6.293 -10.523 1.00 88.25 83 THR A CA 1
ATOM 659 C C . THR A 1 83 ? 4.323 -5.929 -11.994 1.00 88.25 83 THR A C 1
ATOM 661 O O . THR A 1 83 ? 3.320 -5.868 -12.704 1.00 88.25 83 THR A O 1
ATOM 664 N N . ALA A 1 84 ? 5.548 -5.727 -12.471 1.00 88.12 84 ALA A N 1
ATOM 665 C CA . ALA A 1 84 ? 5.809 -5.335 -13.847 1.00 88.12 84 ALA A CA 1
ATOM 666 C C . ALA A 1 84 ? 6.983 -6.105 -14.451 1.00 88.12 84 ALA A C 1
ATOM 668 O O . ALA A 1 84 ? 7.898 -6.546 -13.750 1.00 88.12 84 ALA A O 1
ATOM 669 N N . LYS A 1 85 ? 6.972 -6.237 -15.776 1.00 87.38 85 LYS A N 1
ATOM 670 C CA . LYS A 1 85 ? 8.045 -6.830 -16.570 1.00 87.38 85 LYS A CA 1
ATOM 671 C C . LYS A 1 85 ? 8.820 -5.741 -17.296 1.00 87.38 85 LYS A C 1
ATOM 673 O O . LYS A 1 85 ? 8.256 -4.785 -17.814 1.00 87.38 85 LYS A O 1
ATOM 678 N N . LEU A 1 86 ? 10.138 -5.895 -17.369 1.00 83.44 86 LEU A N 1
ATOM 679 C CA . LEU A 1 86 ? 10.981 -5.020 -18.182 1.00 83.44 86 LEU A CA 1
ATOM 680 C C . LEU A 1 86 ? 10.704 -5.275 -19.667 1.00 83.44 86 LEU A C 1
ATOM 682 O O . LEU A 1 86 ? 10.972 -6.371 -20.164 1.00 83.44 86 LEU A O 1
ATOM 686 N N . VAL A 1 87 ? 10.222 -4.254 -20.377 1.00 79.06 87 VAL A N 1
ATOM 687 C CA . VAL A 1 87 ? 10.090 -4.302 -21.835 1.00 79.06 87 VAL A CA 1
ATOM 688 C C . VAL A 1 87 ? 11.377 -3.764 -22.435 1.00 79.06 87 VAL A C 1
ATOM 690 O O . VAL A 1 87 ? 11.680 -2.572 -22.344 1.00 79.06 87 VAL A O 1
ATOM 693 N N . LEU A 1 88 ? 12.164 -4.649 -23.050 1.00 72.06 88 LEU A N 1
ATOM 694 C CA . LEU A 1 88 ? 13.296 -4.213 -23.857 1.00 72.06 88 LEU A CA 1
ATOM 695 C C . LEU A 1 88 ? 12.764 -3.726 -25.207 1.00 72.06 88 LEU A C 1
ATOM 697 O O . LEU A 1 88 ? 12.424 -4.519 -26.082 1.00 72.06 88 LEU A O 1
ATOM 701 N N . GLN A 1 89 ? 12.692 -2.410 -25.378 1.00 64.25 89 GLN A N 1
ATOM 702 C CA . GLN A 1 89 ? 12.458 -1.815 -26.688 1.00 64.25 89 GLN A CA 1
ATOM 703 C C . GLN A 1 89 ? 13.737 -1.995 -27.518 1.00 64.25 89 GLN A C 1
ATOM 705 O O . GLN A 1 89 ? 14.710 -1.279 -27.300 1.00 64.25 89 GLN A O 1
ATOM 710 N N . GLY A 1 90 ? 13.766 -2.982 -28.420 1.00 59.97 90 GLY A N 1
ATOM 711 C CA . GLY A 1 90 ? 14.821 -3.068 -29.441 1.00 59.97 90 GLY A CA 1
ATOM 712 C C . GLY A 1 90 ? 15.633 -4.361 -29.548 1.00 59.97 90 GLY A C 1
ATOM 713 O O . GLY A 1 90 ? 16.655 -4.344 -30.221 1.00 59.97 90 GLY A O 1
ATOM 714 N N . ILE A 1 91 ? 15.202 -5.484 -28.966 1.00 55.03 91 ILE A N 1
ATOM 715 C CA . ILE A 1 91 ? 15.686 -6.811 -29.406 1.00 55.03 91 ILE A CA 1
ATOM 716 C C . ILE A 1 91 ? 14.515 -7.723 -29.753 1.00 55.03 91 ILE A C 1
ATOM 718 O O . ILE A 1 91 ? 14.370 -8.834 -29.249 1.00 55.03 91 ILE A O 1
ATOM 722 N N . THR A 1 92 ? 13.638 -7.259 -30.633 1.00 50.41 92 THR A N 1
ATOM 723 C CA . THR A 1 92 ? 12.778 -8.168 -31.388 1.00 50.41 92 THR A CA 1
ATOM 724 C C . THR A 1 92 ? 13.685 -9.106 -32.192 1.00 50.41 92 THR A C 1
ATOM 726 O O . THR A 1 92 ? 14.146 -8.777 -33.275 1.00 50.41 92 THR A O 1
ATOM 729 N N . ARG A 1 93 ? 14.020 -1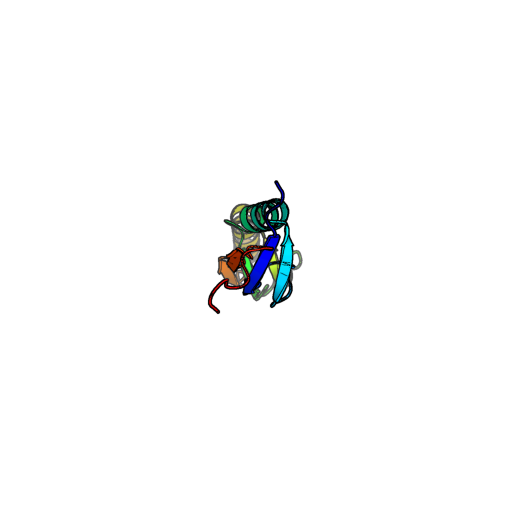0.241 -31.570 1.00 51.97 93 ARG A N 1
ATOM 730 C CA . ARG A 1 93 ? 14.393 -11.539 -32.139 1.00 51.97 93 ARG A CA 1
ATOM 731 C C . ARG A 1 93 ? 15.032 -11.474 -33.535 1.00 51.97 93 ARG A C 1
ATOM 733 O O . ARG A 1 93 ? 14.382 -11.772 -34.530 1.00 51.97 93 ARG A O 1
ATOM 740 N N . ALA A 1 94 ? 16.330 -11.178 -33.593 1.00 44.94 94 ALA A N 1
ATOM 741 C CA . ALA A 1 94 ? 17.165 -11.610 -34.710 1.00 44.94 94 ALA A CA 1
ATOM 742 C C . ALA A 1 94 ? 17.307 -13.141 -34.633 1.00 44.94 94 ALA A C 1
ATOM 744 O O . ALA A 1 94 ? 18.205 -13.666 -33.982 1.00 44.94 94 ALA A O 1
ATOM 745 N N . ALA A 1 95 ? 16.348 -13.857 -35.208 1.00 49.25 95 ALA A N 1
ATOM 746 C CA . ALA A 1 95 ? 16.477 -15.268 -35.537 1.00 49.25 95 ALA A CA 1
ATOM 747 C C . ALA A 1 95 ? 15.720 -15.500 -36.849 1.00 49.25 95 ALA A C 1
ATOM 749 O O . ALA A 1 95 ? 14.552 -15.891 -36.833 1.00 49.25 95 ALA A O 1
ATOM 750 N N . LEU A 1 96 ? 16.383 -15.173 -37.959 1.00 46.00 96 LEU A N 1
ATOM 751 C CA . LEU A 1 96 ? 16.097 -15.689 -39.293 1.00 46.00 96 LEU A CA 1
ATOM 752 C C . LEU A 1 96 ? 17.417 -16.184 -39.886 1.00 46.00 96 LEU A C 1
ATOM 754 O O . LEU A 1 96 ? 18.423 -15.461 -39.694 1.00 46.00 96 LEU A O 1
#

Secondary structure (DSSP, 8-state):
---EEEEEE-TTSSPPTT-EEEHHHHHHHHHHHTTEEEEEE-TT-SS--TT-EEEHHHHHHHHHHHHHHTPPPPEEEEPPPPEEEE--TT------

=== Feature glossary ===
Legend for the data blocks above and below:

— What the protein is —

Sequence gives the chain of amino acids in standard one-letter code (A=alanine, C=cysteine, …, Y=tyrosine), read N→C. It is the only feature that is directly encoded by the gene; all structural features are derived from the folded form of this sequence.

The annotation block draws on four external resources. InterPro: which protein families and domains the sequence belongs to. GO: standardized terms for what the protein does, what process it participates in, and where in the cell it acts. CATH: which structural fold it has in the CATH hierarchy. Organism: the species of origin.

— Where its atoms are —

Atomic coordinates in PDBx/mmCIF format — the same representation the Protein Data Bank distributes. Each line of the _atom_site loop places one backbone atom in Cartesian space (units: ångströms, origin: arbitrary).

Six rendered views show the 3D structure from the faces of a cube — i.e. along ±x, ±y, ±z. Rendering representation is drawn randomly per protein from cartoon (secondary-structure ribbons), sticks (backbone bonds), or molecular surface; coloring is either N→C rainbow (blue at the N-terminus through red at the C-terminus) or one color per chain.

— Local backbone conformation —

DSSP 8-state secondary structure assigns each residue one of H (α-helix), G (3₁₀-helix), I (π-helix), E (extended β-strand), B (isolated β-bridge), T (hydrogen-bonded turn), S (bend), or '-' (coil). The assignment is computed from backbone hydrogen-bond geometry via the Kabsch–Sander algorithm.

P-SEA three-state annotation labels each residue as helix, strand, or coil based purely on the geometry of the Cα trace. It serves as a fallback when the full backbone (and thus DSSP) is unavailable.

φ (phi) and ψ (psi) are the two rotatable backbone dihedrals per residue: φ is the C(i-1)–N–Cα–C torsion, ψ is the N–Cα–C–N(i+1) torsion, both in degrees on (−180°, 180°]. α-helical residues cluster near (−60°, −45°); β-strand residues near (−120°, +130°). A Ramachandran plot is simply a scatter of (φ, ψ) for every residue.

— Global shape and packing —

Radius of gyration (Rg) is the root-mean-square distance of Cα atoms from their centroid — a single number for overall size and compactness. A globular domain of N residues has Rg ≈ 2.2·N^0.38 Å; an extended or disordered chain has a much larger Rg. The Cα contact count is the number of residue pairs whose Cα atoms are within 8 Å and are more than four positions apart in sequence — a standard proxy for tertiary packing density. The bounding box is the smallest axis-aligned box enclosing all Cα atoms.

Accessible surface area quantifies burial. A residue with SASA near zero is packed into the hydrophobic core; one with SASA >100 Å² sits on the surface. Computed here via the Shrake–Rupley numerical algorithm with a 1.4 Å probe.

The contact map is a binary N×N matrix image: pixel (i, j) is dark where Cα_i and Cα_j are within 8 Å and |i−j|>4. Because the |i−j|>4 filter removes local helical contacts, off-diagonal stripes parallel to the main diagonal indicate parallel β-sheets; stripes perpendicular to it indicate antiparallel β-sheets. The Ramachandran plot scatters every residue's (φ, ψ) pair against the sterically allowed regions. The PAE heatmap renders the predicted-aligned-error matrix.

— Structural neighborhood —

A 3Di character summarizes, for each residue, the relative orientation of the Cα frame of its nearest spatial neighbor. Because it encodes fold topology rather than chemistry, 3Di alignments detect remote structural similarity that sequence alignment misses.

Structural nearest neighbors (via Foldseek easy-search vs the PDB). Reported per hit: target PDB id, E-value, and alignment TM-score. A TM-score above ~0.5 is the conventional threshold for 'same fold'.

— Confidence and disorder —

For AlphaFold models, the B-factor field carries pLDDT — the model's own estimate of local accuracy on a 0–100 scale. Regions with pLDDT<50 should be treated as essentially unmodeled; they often correspond to intrinsically disordered segments.

B-factor (Debye–Waller factor) reflects atomic displacement in the crystal lattice. It is an experimental observable (units Å²), not a prediction; low values mean the atom is pinned down, high values mean it moves or is heterogeneous across the crystal.

Predicted Aligned Error (PAE) is an AlphaFold confidence matrix: entry (i, j) is the expected error in the position of residue j, in ångströms, when the prediction is superimposed on the true structure at residue i. Low PAE within a block of residues means that block is internally rigid and well-predicted; high PAE between two blocks means their relative placement is uncertain even if each block individually is confident.